Protein AF-A0A3D4TJB7-F1 (afdb_monomer_lite)

Sequence (42 aa):
MSAEPVSVRILDREYTVGVGGDERDSLMAAARLLDARMREIR

Radius of gyration: 11.25 Å; chains: 1; bounding box: 26×17×28 Å

pLDDT: mean 87.4, std 7.05, range [55.12, 92.69]

Foldseek 3Di:
DFFDWDWAAAPNDIDTDGHDPVCNVVVN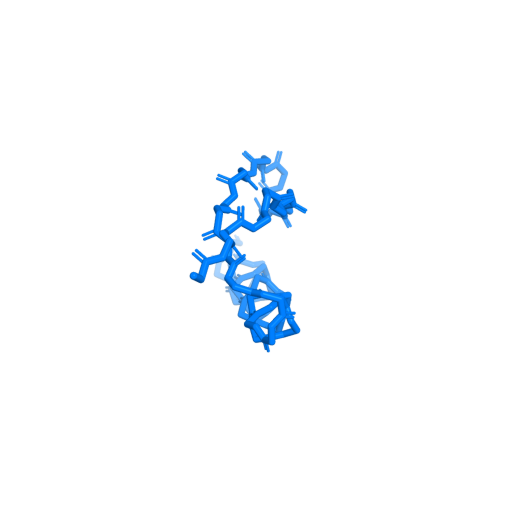VVRVVRNVVVVVVD

Structure (mmCIF, N/CA/C/O backbone):
data_AF-A0A3D4TJB7-F1
#
_entry.id   AF-A0A3D4TJB7-F1
#
loop_
_atom_site.group_PDB
_atom_site.id
_atom_site.type_symbol
_atom_site.label_atom_id
_atom_site.label_alt_id
_atom_site.label_comp_id
_atom_site.label_asym_id
_atom_site.label_entity_id
_atom_site.label_seq_id
_atom_site.pdbx_PDB_ins_code
_atom_site.Cartn_x
_atom_site.Cartn_y
_atom_site.Cartn_z
_atom_site.occupancy
_atom_site.B_iso_or_equiv
_atom_site.auth_seq_id
_atom_site.auth_comp_id
_atom_site.auth_asym_id
_atom_site.auth_atom_id
_atom_site.pdbx_PDB_model_num
ATOM 1 N N . MET A 1 1 ? 16.053 -3.874 -14.799 1.00 55.12 1 MET A N 1
ATOM 2 C CA . MET A 1 1 ? 14.778 -4.037 -14.075 1.00 55.12 1 MET A CA 1
ATOM 3 C C . MET A 1 1 ? 14.201 -2.647 -13.882 1.00 55.12 1 MET A C 1
ATOM 5 O O . MET A 1 1 ? 14.714 -1.898 -13.063 1.00 55.12 1 MET A O 1
ATOM 9 N N . SER A 1 2 ? 13.267 -2.241 -14.738 1.00 71.94 2 SER A N 1
ATOM 10 C CA . SER A 1 2 ? 12.599 -0.937 -14.668 1.00 71.94 2 SER A CA 1
ATOM 11 C C . SER A 1 2 ? 11.514 -1.007 -13.597 1.00 71.94 2 SER A C 1
ATOM 13 O O . SER A 1 2 ? 10.627 -1.850 -13.688 1.00 71.94 2 SER A O 1
ATOM 15 N N . ALA A 1 3 ? 11.615 -0.159 -12.575 1.00 78.88 3 ALA A N 1
ATOM 16 C CA . ALA A 1 3 ? 10.541 0.028 -11.613 1.00 78.88 3 ALA A CA 1
ATOM 17 C C . ALA A 1 3 ? 9.524 1.007 -12.209 1.00 78.88 3 ALA A C 1
ATOM 19 O O . ALA A 1 3 ? 9.880 2.134 -12.562 1.00 78.88 3 ALA A O 1
ATOM 20 N N . GLU A 1 4 ? 8.277 0.576 -12.340 1.00 86.00 4 GLU A N 1
ATOM 21 C CA . GLU A 1 4 ? 7.170 1.420 -12.763 1.00 86.00 4 GLU A CA 1
ATOM 22 C C . GLU A 1 4 ? 6.527 2.067 -11.530 1.00 86.00 4 GLU A C 1
ATOM 24 O O . GLU A 1 4 ? 6.281 1.387 -10.527 1.00 86.00 4 GLU A O 1
ATOM 29 N N . PRO A 1 5 ? 6.271 3.385 -11.556 1.00 89.25 5 PRO A N 1
ATOM 30 C CA . PRO A 1 5 ? 5.586 4.053 -10.463 1.00 89.25 5 PRO A CA 1
ATOM 31 C C . PRO A 1 5 ? 4.115 3.627 -10.440 1.00 89.25 5 PRO A C 1
ATOM 33 O O . PRO A 1 5 ? 3.362 3.884 -11.378 1.00 89.25 5 PRO A O 1
ATOM 36 N N . VAL A 1 6 ? 3.695 2.999 -9.343 1.00 90.31 6 VAL A N 1
ATOM 37 C CA . VAL A 1 6 ? 2.313 2.582 -9.102 1.00 90.31 6 VAL A CA 1
ATOM 38 C C . VAL A 1 6 ? 1.752 3.362 -7.919 1.00 90.31 6 VAL A C 1
ATOM 40 O O . VAL A 1 6 ? 2.302 3.334 -6.817 1.00 90.31 6 VAL A O 1
ATOM 43 N N . SER A 1 7 ? 0.635 4.049 -8.148 1.00 90.62 7 SER A N 1
ATOM 44 C CA . SER A 1 7 ? -0.102 4.762 -7.104 1.00 90.62 7 SER A CA 1
ATOM 45 C C . SER A 1 7 ? -1.134 3.843 -6.454 1.00 90.62 7 SER A C 1
ATOM 47 O O . SER A 1 7 ? -1.993 3.277 -7.133 1.00 90.62 7 SER A O 1
ATOM 49 N N . VAL A 1 8 ? -1.072 3.711 -5.131 1.00 90.31 8 VAL A N 1
ATOM 50 C CA . VAL A 1 8 ? -2.036 2.968 -4.312 1.00 90.31 8 VAL A CA 1
ATOM 51 C C . VAL A 1 8 ? -2.634 3.878 -3.244 1.00 90.31 8 VAL A C 1
ATOM 53 O O . VAL A 1 8 ? -1.971 4.770 -2.719 1.00 90.31 8 VAL A O 1
ATOM 56 N N . ARG A 1 9 ? -3.906 3.652 -2.906 1.00 88.81 9 ARG A N 1
ATOM 57 C CA . ARG A 1 9 ? -4.629 4.426 -1.890 1.00 88.81 9 ARG A CA 1
ATOM 58 C C . ARG A 1 9 ? -5.013 3.530 -0.718 1.00 88.81 9 ARG A C 1
ATOM 60 O O . ARG A 1 9 ? -5.658 2.508 -0.934 1.00 88.81 9 ARG A O 1
ATOM 67 N N . ILE A 1 10 ? -4.633 3.929 0.493 1.00 89.81 10 ILE A N 1
ATOM 6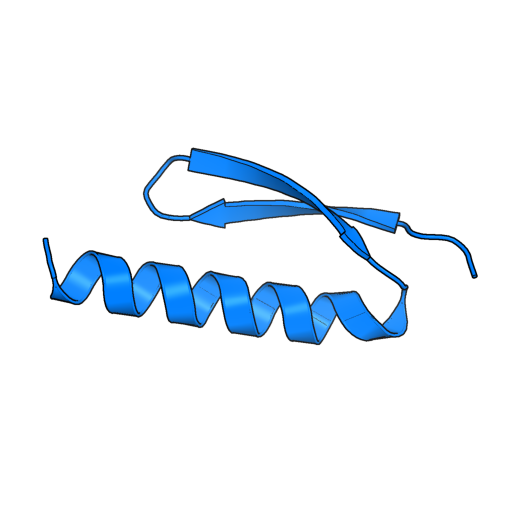8 C CA . ILE A 1 10 ? -4.845 3.183 1.743 1.00 89.81 10 ILE A CA 1
ATOM 69 C C . ILE A 1 10 ? -5.350 4.174 2.798 1.00 89.81 10 ILE A C 1
ATOM 71 O O . ILE A 1 10 ? -4.689 5.187 3.020 1.00 89.81 10 ILE A O 1
ATOM 75 N N . LEU A 1 11 ? -6.497 3.910 3.441 1.00 84.88 11 LEU A N 1
ATOM 76 C CA . LEU A 1 11 ? -7.089 4.786 4.472 1.00 84.88 11 LEU A CA 1
ATOM 77 C C . LEU A 1 11 ? -7.148 6.281 4.075 1.00 84.88 11 LEU A C 1
ATOM 79 O O . LEU A 1 11 ? -6.766 7.159 4.846 1.00 84.88 11 LEU A O 1
ATOM 83 N N . ASP A 1 12 ? -7.581 6.585 2.852 1.00 82.25 12 ASP A N 1
ATOM 84 C CA . ASP A 1 12 ? -7.642 7.957 2.307 1.00 82.25 12 ASP A CA 1
ATOM 85 C C . ASP A 1 12 ? -6.282 8.632 2.047 1.00 82.25 12 ASP A C 1
ATOM 87 O O . ASP A 1 12 ? -6.238 9.777 1.596 1.00 82.25 12 ASP A O 1
ATOM 91 N N . ARG A 1 13 ? -5.166 7.921 2.242 1.00 90.00 13 ARG A N 1
ATOM 92 C CA . ARG A 1 13 ? -3.823 8.405 1.923 1.00 90.00 13 ARG A CA 1
ATOM 93 C C . ARG A 1 13 ? -3.305 7.769 0.638 1.00 90.00 13 ARG A C 1
ATOM 95 O O . ARG A 1 13 ? -3.426 6.563 0.428 1.00 90.00 13 ARG A O 1
ATOM 102 N N . GLU A 1 14 ? -2.753 8.600 -0.234 1.00 91.75 14 GLU A N 1
ATOM 103 C CA . GLU A 1 14 ? -2.166 8.178 -1.504 1.00 91.75 14 GLU A CA 1
ATOM 104 C C . GLU A 1 14 ? -0.663 7.926 -1.340 1.00 91.75 14 GLU A C 1
ATOM 106 O O . GLU A 1 14 ? 0.050 8.720 -0.721 1.00 91.75 14 GLU A O 1
ATOM 111 N N . TYR A 1 15 ? -0.193 6.805 -1.883 1.00 90.44 15 TYR A N 1
ATOM 112 C CA . TYR A 1 15 ? 1.198 6.375 -1.851 1.00 90.44 15 TYR A CA 1
ATOM 113 C C . TYR A 1 15 ? 1.651 5.984 -3.253 1.00 90.44 15 TYR A C 1
ATOM 115 O O . TYR A 1 15 ? 1.032 5.137 -3.894 1.00 90.44 15 TYR A O 1
ATOM 123 N N . THR A 1 16 ? 2.765 6.556 -3.701 1.00 90.56 16 THR A N 1
ATOM 124 C CA . THR A 1 16 ? 3.418 6.171 -4.956 1.00 90.56 16 THR A CA 1
ATOM 125 C C . THR A 1 16 ? 4.595 5.262 -4.644 1.00 90.56 16 THR A C 1
ATOM 127 O O . THR A 1 16 ? 5.514 5.659 -3.927 1.00 90.56 16 THR A O 1
ATOM 130 N N . VAL A 1 17 ? 4.575 4.046 -5.183 1.00 89.88 17 VAL A N 1
ATOM 131 C CA . VAL A 1 17 ? 5.608 3.029 -4.961 1.00 89.88 17 VAL A CA 1
ATOM 132 C C . VAL A 1 17 ? 6.151 2.576 -6.309 1.00 89.88 17 VAL A C 1
ATOM 134 O O . VAL A 1 17 ? 5.385 2.240 -7.206 1.00 89.88 17 VAL A O 1
ATOM 137 N N . GLY A 1 18 ? 7.475 2.576 -6.466 1.00 90.12 18 GLY A N 1
ATOM 138 C CA . GLY A 1 18 ? 8.120 1.992 -7.640 1.00 90.12 18 GLY A CA 1
ATOM 139 C C . GLY A 1 18 ? 8.189 0.475 -7.496 1.00 90.12 18 GLY A C 1
ATOM 140 O O . GLY A 1 18 ? 8.804 -0.004 -6.546 1.00 90.12 18 GLY A O 1
ATOM 141 N N . VAL A 1 19 ? 7.578 -0.267 -8.417 1.00 87.31 19 VAL A N 1
ATOM 142 C CA . VAL A 1 19 ? 7.558 -1.741 -8.408 1.00 87.31 19 VAL A CA 1
ATOM 143 C C . VAL A 1 19 ? 7.990 -2.304 -9.750 1.00 87.31 19 VAL A C 1
ATOM 145 O O . VAL A 1 19 ? 7.789 -1.666 -10.782 1.00 87.31 19 VAL A O 1
ATOM 148 N N . GLY A 1 20 ? 8.591 -3.495 -9.761 1.00 88.12 20 GLY A N 1
ATOM 149 C CA . GLY A 1 20 ? 8.821 -4.205 -11.018 1.00 88.12 20 GLY A CA 1
ATOM 150 C C . GLY A 1 20 ? 7.497 -4.570 -11.702 1.00 88.12 20 GLY A C 1
ATOM 151 O O . GLY A 1 20 ? 6.476 -4.727 -11.031 1.00 88.12 20 GLY A O 1
ATOM 152 N N . GLY A 1 21 ? 7.509 -4.734 -13.031 1.00 81.25 21 GLY A N 1
ATOM 153 C CA . GLY A 1 21 ? 6.304 -5.056 -13.816 1.00 81.25 21 GLY A CA 1
ATOM 154 C C . GLY A 1 21 ? 5.520 -6.270 -13.292 1.00 81.25 21 GLY A C 1
ATOM 155 O O . GLY A 1 21 ? 4.292 -6.241 -13.265 1.00 81.25 21 GLY A O 1
ATOM 156 N N . ASP A 1 22 ? 6.220 -7.278 -12.767 1.00 85.06 22 ASP A N 1
ATOM 157 C CA . ASP A 1 22 ? 5.619 -8.502 -12.215 1.00 85.06 22 ASP A CA 1
ATOM 158 C C . ASP A 1 22 ? 5.142 -8.351 -10.754 1.00 85.06 22 ASP A C 1
ATOM 160 O O . ASP A 1 22 ? 4.376 -9.167 -10.244 1.00 85.06 22 ASP A O 1
ATOM 164 N N . GLU A 1 23 ? 5.579 -7.305 -10.049 1.00 88.38 23 GLU A N 1
ATOM 165 C CA . GLU A 1 23 ? 5.295 -7.092 -8.623 1.00 88.38 23 GLU A CA 1
ATOM 166 C C . GLU A 1 23 ? 4.068 -6.202 -8.385 1.00 88.38 23 GLU A C 1
ATOM 168 O O . GLU A 1 23 ? 3.576 -6.094 -7.257 1.00 88.38 23 GLU A O 1
ATOM 173 N N . ARG A 1 24 ? 3.534 -5.584 -9.447 1.00 88.00 24 ARG A N 1
ATOM 174 C CA . ARG A 1 24 ? 2.358 -4.707 -9.391 1.00 88.00 24 ARG A CA 1
ATOM 175 C C . ARG A 1 24 ? 1.154 -5.383 -8.740 1.00 88.00 24 ARG A C 1
ATOM 177 O O . ARG A 1 24 ? 0.493 -4.780 -7.892 1.00 88.00 24 ARG A O 1
ATOM 184 N N . ASP A 1 25 ? 0.861 -6.620 -9.120 1.00 89.50 25 ASP A N 1
ATOM 185 C CA . ASP A 1 25 ? -0.309 -7.334 -8.606 1.00 89.50 25 ASP A CA 1
ATOM 186 C C . ASP A 1 25 ? -0.146 -7.700 -7.127 1.00 89.50 25 ASP A C 1
ATOM 188 O O . ASP A 1 25 ? -1.095 -7.566 -6.347 1.00 89.50 25 ASP A O 1
ATOM 192 N N . SER A 1 26 ? 1.077 -8.048 -6.719 1.00 90.81 26 SER A N 1
ATOM 193 C CA . SER A 1 26 ? 1.444 -8.275 -5.319 1.00 90.81 26 SER A CA 1
ATOM 194 C C . SER A 1 26 ? 1.287 -7.004 -4.480 1.00 90.81 26 SER A C 1
ATOM 196 O O . SER A 1 26 ? 0.674 -7.053 -3.411 1.00 90.81 26 SER A O 1
ATOM 198 N N . LEU A 1 27 ? 1.750 -5.849 -4.979 1.00 90.88 27 LEU A N 1
ATOM 199 C CA . LEU A 1 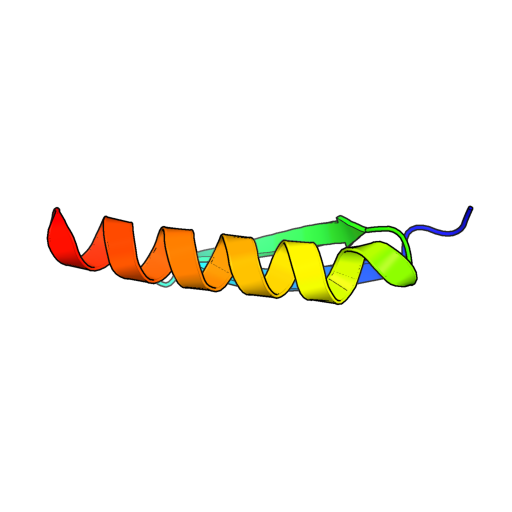27 ? 1.558 -4.556 -4.312 1.00 90.88 27 LEU A CA 1
ATOM 200 C C . LEU A 1 27 ? 0.067 -4.227 -4.160 1.00 90.88 27 LEU A C 1
ATOM 202 O O . LEU A 1 27 ? -0.376 -3.834 -3.082 1.00 90.88 27 LEU A O 1
ATOM 206 N N . MET A 1 28 ? -0.724 -4.421 -5.217 1.00 90.12 28 MET A N 1
ATOM 207 C CA . MET A 1 28 ? -2.165 -4.160 -5.188 1.00 90.12 28 MET A CA 1
ATOM 208 C C . MET A 1 28 ? -2.902 -5.077 -4.202 1.00 90.12 28 MET A C 1
ATOM 210 O O . MET A 1 28 ? -3.836 -4.638 -3.527 1.00 90.12 28 MET A O 1
ATOM 214 N N . ALA A 1 29 ? -2.504 -6.348 -4.100 1.00 92.69 29 ALA A N 1
ATOM 215 C CA . ALA A 1 29 ? -3.050 -7.280 -3.117 1.00 92.69 29 ALA A CA 1
ATOM 216 C C . ALA A 1 29 ? -2.699 -6.861 -1.680 1.00 92.69 29 ALA A C 1
ATOM 218 O O . ALA A 1 29 ? -3.588 -6.807 -0.828 1.00 92.69 29 ALA A O 1
ATOM 219 N N . ALA A 1 30 ? -1.440 -6.491 -1.430 1.00 92.56 30 ALA A N 1
ATOM 220 C CA . ALA A 1 30 ? -0.983 -6.015 -0.128 1.00 92.56 30 ALA A CA 1
ATOM 221 C C . ALA A 1 30 ? -1.681 -4.711 0.292 1.00 92.56 30 ALA A C 1
ATOM 223 O O . ALA A 1 30 ? -2.131 -4.599 1.431 1.00 92.56 30 ALA A O 1
ATOM 224 N N . ALA A 1 31 ? -1.841 -3.755 -0.630 1.00 92.12 31 ALA A N 1
ATOM 225 C CA . ALA A 1 31 ? -2.536 -2.494 -0.372 1.00 92.12 31 ALA A CA 1
ATOM 226 C C . ALA A 1 31 ? -4.006 -2.717 0.021 1.00 92.12 31 ALA A C 1
ATOM 228 O O . ALA A 1 31 ? -4.481 -2.122 0.986 1.00 92.12 31 ALA A O 1
ATOM 229 N N . ARG A 1 32 ? -4.713 -3.622 -0.675 1.00 90.94 32 ARG A N 1
ATOM 230 C CA . ARG A 1 32 ? -6.096 -4.001 -0.333 1.00 90.94 32 ARG A CA 1
ATOM 231 C C . ARG A 1 32 ? -6.196 -4.681 1.028 1.00 90.94 32 ARG A C 1
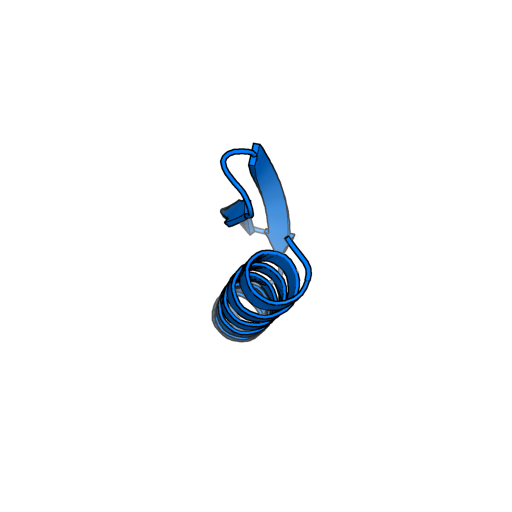ATOM 233 O O . ARG A 1 32 ? -7.105 -4.369 1.793 1.00 90.94 32 ARG A O 1
ATOM 240 N N . LEU A 1 33 ? -5.273 -5.597 1.327 1.00 92.69 33 LEU A N 1
ATOM 241 C CA . LEU A 1 33 ? -5.218 -6.261 2.626 1.00 92.69 33 LEU A CA 1
ATOM 242 C C . LEU A 1 33 ? -5.007 -5.234 3.740 1.00 92.69 33 LEU A C 1
ATOM 244 O O . LEU A 1 33 ? -5.749 -5.231 4.717 1.00 92.69 33 LEU A O 1
ATOM 248 N N . LEU A 1 34 ? -4.030 -4.341 3.577 1.00 91.00 34 LEU A N 1
ATOM 249 C CA . LEU A 1 34 ? -3.721 -3.317 4.566 1.00 91.00 34 LEU A CA 1
ATOM 250 C C . LEU A 1 34 ? -4.907 -2.368 4.790 1.00 91.00 34 LEU A C 1
ATOM 252 O O . LEU A 1 34 ? -5.243 -2.109 5.942 1.00 91.00 34 LEU A O 1
ATOM 256 N N . ASP A 1 35 ? -5.588 -1.927 3.725 1.00 89.62 35 ASP A N 1
ATOM 257 C CA . ASP A 1 35 ? -6.791 -1.087 3.834 1.00 89.62 35 ASP A CA 1
ATOM 258 C C . ASP A 1 35 ? -7.911 -1.788 4.619 1.00 89.62 35 ASP A C 1
ATOM 260 O O . ASP A 1 35 ? -8.490 -1.200 5.532 1.00 89.62 35 ASP A O 1
ATOM 264 N N . ALA A 1 36 ? -8.180 -3.065 4.327 1.00 91.69 36 ALA A N 1
ATOM 265 C CA . ALA A 1 36 ? -9.194 -3.842 5.037 1.00 91.69 36 ALA A CA 1
ATOM 266 C C . ALA A 1 36 ? -8.865 -3.986 6.533 1.00 91.69 36 ALA A C 1
ATOM 268 O O . ALA A 1 36 ? -9.697 -3.676 7.384 1.00 91.69 36 ALA A O 1
ATOM 269 N N . ARG A 1 37 ? -7.625 -4.369 6.864 1.00 92.00 37 ARG A N 1
ATOM 270 C CA . ARG A 1 37 ? -7.173 -4.533 8.259 1.00 92.00 37 ARG A CA 1
ATOM 271 C C . ARG A 1 37 ? -7.204 -3.227 9.040 1.00 92.00 37 ARG A C 1
ATOM 273 O O . ARG A 1 37 ? -7.531 -3.212 10.220 1.00 92.00 37 ARG A O 1
ATOM 280 N N . MET A 1 38 ? -6.869 -2.127 8.384 1.00 90.50 38 MET A N 1
ATOM 281 C CA . MET A 1 38 ? -6.908 -0.806 8.989 1.00 90.50 38 MET A CA 1
ATOM 282 C C . MET A 1 38 ? -8.337 -0.319 9.260 1.00 90.50 38 MET A C 1
ATOM 284 O O . MET A 1 38 ? -8.567 0.343 10.270 1.00 90.50 38 MET A O 1
ATOM 288 N N . ARG A 1 39 ? -9.303 -0.668 8.400 1.00 87.31 39 ARG A N 1
ATOM 289 C CA . ARG A 1 39 ? -10.732 -0.403 8.639 1.00 87.31 39 ARG A CA 1
ATOM 290 C C . ARG A 1 39 ? -11.303 -1.227 9.790 1.00 87.31 39 ARG A C 1
ATOM 292 O O . ARG A 1 39 ? -12.201 -0.737 10.454 1.00 87.31 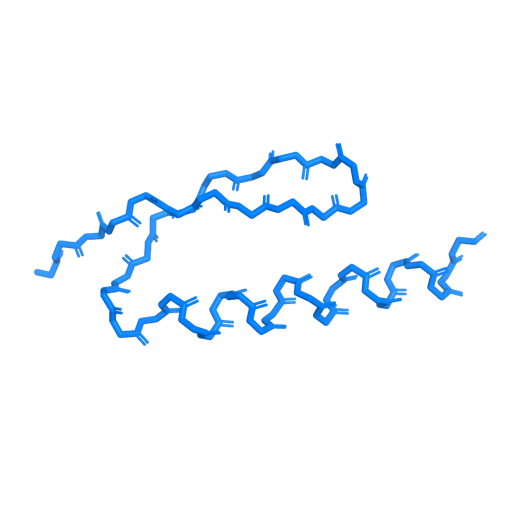39 ARG A O 1
ATOM 299 N N . GLU A 1 40 ? -10.804 -2.443 10.018 1.00 90.12 40 GLU A N 1
ATOM 300 C CA . GLU A 1 40 ? -11.232 -3.299 11.140 1.00 90.12 40 GLU A CA 1
ATOM 301 C C . GLU A 1 40 ? -10.802 -2.753 12.510 1.00 90.12 40 GLU A C 1
ATOM 303 O O . GLU A 1 40 ? -11.485 -2.982 13.502 1.00 90.12 40 GLU A O 1
ATOM 308 N N . ILE A 1 41 ? -9.655 -2.070 12.574 1.00 87.81 41 ILE A N 1
ATOM 309 C CA . ILE A 1 41 ? -9.075 -1.564 13.830 1.00 87.81 41 ILE A CA 1
ATOM 310 C C . ILE A 1 41 ? -9.612 -0.167 14.195 1.00 87.81 41 ILE A C 1
ATOM 312 O O . ILE A 1 41 ? -9.496 0.240 15.351 1.00 87.81 41 ILE A O 1
ATOM 316 N N . ARG A 1 42 ? -10.174 0.574 13.232 1.00 69.19 42 ARG A N 1
ATOM 317 C CA . ARG A 1 42 ? -10.707 1.927 13.443 1.00 69.19 42 ARG A CA 1
ATOM 318 C C . ARG A 1 42 ? -12.124 1.904 14.006 1.00 69.19 42 ARG A C 1
ATOM 320 O O . ARG A 1 42 ? -12.370 2.692 14.943 1.00 69.19 42 ARG A O 1
#

Secondary structure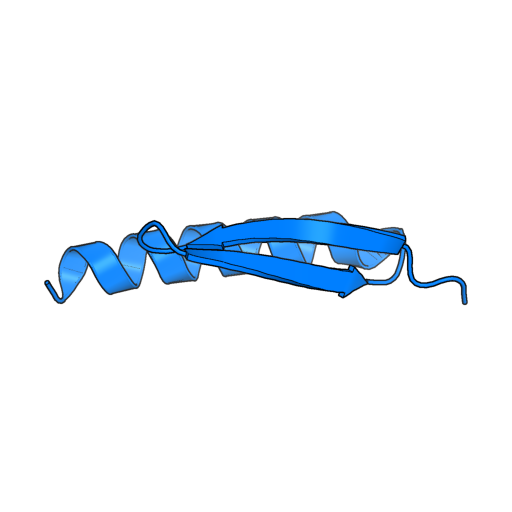 (DSSP, 8-state):
-PEEEEEEEETTEEEEEEEETTTHHHHHHHHHHHHHHHHHH-